Protein AF-I0BE94-F1 (afdb_monomer_lite)

Radius of gyration: 16.61 Å; chains: 1; bounding box: 37×21×50 Å

pLDDT: mean 88.63, std 7.49, range [56.44, 96.25]

Organism: NCBI:txid997761

Secondary structure (DSSP, 8-state):
-THHHHHHHHHHHHHT-SSHHHHHHHHHHHHHHHHHHHHHHHHHHHHHHHHHTTS---HHHHHHHHHHHHHHHHHHHHHHHHHHHHTT-TTSHHHHHHHHHHHHHHHHHHHHHHHHHHHHH-GGGG-

Structure (mmCIF, N/CA/C/O backbone):
data_AF-I0BE94-F1
#
_entry.id   AF-I0BE94-F1
#
loop_
_atom_site.group_PDB
_atom_site.id
_atom_site.type_symbol
_atom_site.label_atom_id
_atom_site.label_alt_id
_atom_site.label_comp_id
_atom_site.label_asym_id
_atom_site.label_entity_id
_atom_site.label_seq_id
_atom_site.pdbx_PDB_ins_code
_atom_site.Cartn_x
_atom_site.Cartn_y
_atom_site.Cartn_z
_atom_site.occupancy
_atom_site.B_iso_or_equiv
_atom_site.auth_seq_id
_atom_site.auth_comp_id
_atom_site.auth_asym_id
_atom_site.auth_atom_id
_atom_site.pdbx_PDB_model_num
ATOM 1 N N . MET A 1 1 ? 7.443 -5.731 1.241 1.00 65.25 1 MET A N 1
ATOM 2 C CA . MET A 1 1 ? 6.502 -5.249 0.204 1.00 65.25 1 MET A CA 1
AT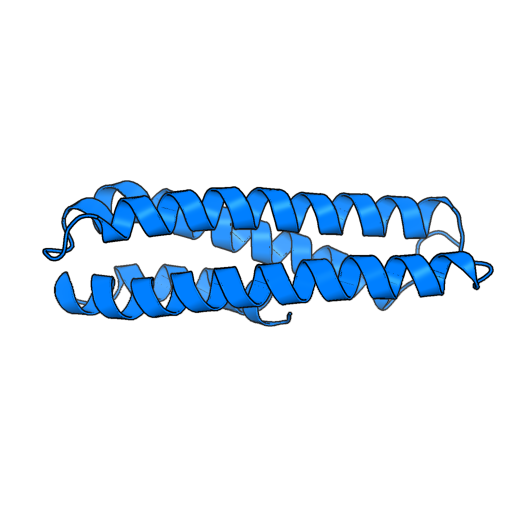OM 3 C C . MET A 1 1 ? 5.248 -6.116 0.068 1.00 65.25 1 MET A C 1
ATOM 5 O O . MET A 1 1 ? 4.171 -5.544 -0.013 1.00 65.25 1 MET A O 1
ATOM 9 N N . GLY A 1 2 ? 5.334 -7.452 0.177 1.00 76.75 2 GLY A N 1
ATOM 10 C CA . GLY A 1 2 ? 4.161 -8.353 0.139 1.00 76.75 2 GLY A CA 1
ATOM 11 C C . GLY A 1 2 ? 3.057 -8.105 1.183 1.00 76.75 2 GLY A C 1
ATOM 12 O O . GLY A 1 2 ? 1.946 -8.595 1.026 1.00 76.75 2 GLY A O 1
ATOM 13 N N . PHE A 1 3 ? 3.322 -7.291 2.210 1.00 86.94 3 PHE A N 1
ATOM 14 C CA . PHE A 1 3 ? 2.325 -6.839 3.185 1.00 86.94 3 PHE A CA 1
ATOM 15 C C . PHE A 1 3 ? 1.078 -6.219 2.536 1.00 86.94 3 PHE A C 1
ATOM 17 O O . PHE A 1 3 ? -0.026 -6.479 3.004 1.00 86.94 3 PHE A O 1
ATOM 24 N N . TYR A 1 4 ? 1.225 -5.461 1.442 1.00 87.75 4 TYR A N 1
ATOM 25 C CA . TYR A 1 4 ? 0.081 -4.835 0.770 1.00 87.75 4 TYR A CA 1
ATOM 26 C C . TYR A 1 4 ? -0.922 -5.857 0.203 1.00 87.75 4 TYR A C 1
ATOM 28 O O . TYR A 1 4 ? -2.108 -5.548 0.151 1.00 87.75 4 TYR A O 1
ATOM 36 N N . LEU A 1 5 ? -0.495 -7.087 -0.127 1.00 90.38 5 LEU A N 1
ATOM 37 C CA . LEU A 1 5 ? -1.409 -8.177 -0.518 1.00 90.38 5 LEU A CA 1
ATOM 38 C C . LEU A 1 5 ? -2.230 -8.704 0.662 1.00 90.38 5 LEU A C 1
ATOM 40 O O . LEU A 1 5 ? -3.392 -9.061 0.497 1.00 90.38 5 LEU A O 1
ATOM 44 N N . ALA A 1 6 ? -1.630 -8.762 1.853 1.00 90.75 6 ALA A N 1
ATOM 45 C CA . ALA A 1 6 ? -2.288 -9.253 3.064 1.00 90.75 6 ALA A CA 1
ATOM 46 C C . ALA A 1 6 ? -3.174 -8.185 3.728 1.00 90.75 6 ALA A C 1
ATOM 48 O O . ALA A 1 6 ? -4.149 -8.503 4.409 1.00 90.75 6 ALA A O 1
ATOM 49 N N . LEU A 1 7 ? -2.846 -6.911 3.513 1.00 89.38 7 LEU A N 1
ATOM 50 C CA . LEU A 1 7 ? -3.509 -5.739 4.070 1.00 89.38 7 LEU A CA 1
ATOM 51 C C . LEU A 1 7 ? -5.055 -5.764 4.005 1.00 89.38 7 LEU A C 1
ATOM 53 O O . LEU A 1 7 ? -5.656 -5.483 5.040 1.00 89.38 7 LEU A O 1
ATOM 57 N N . PRO A 1 8 ? -5.737 -6.105 2.889 1.00 89.50 8 PRO A N 1
ATOM 58 C CA . PRO A 1 8 ? -7.204 -6.158 2.863 1.00 89.50 8 PRO A CA 1
ATOM 59 C C . PRO A 1 8 ? -7.795 -7.174 3.845 1.00 89.50 8 PRO A C 1
ATOM 61 O O . PRO A 1 8 ? -8.793 -6.885 4.508 1.00 89.50 8 PRO A O 1
ATOM 64 N N . PHE A 1 9 ? -7.159 -8.337 3.986 1.00 92.44 9 PHE A N 1
ATOM 65 C CA . PHE A 1 9 ? -7.593 -9.385 4.909 1.00 92.44 9 PHE A CA 1
ATOM 66 C C . PHE A 1 9 ? -7.346 -8.976 6.363 1.00 92.44 9 PHE A C 1
ATOM 68 O O . PHE A 1 9 ? -8.203 -9.166 7.226 1.00 92.44 9 PH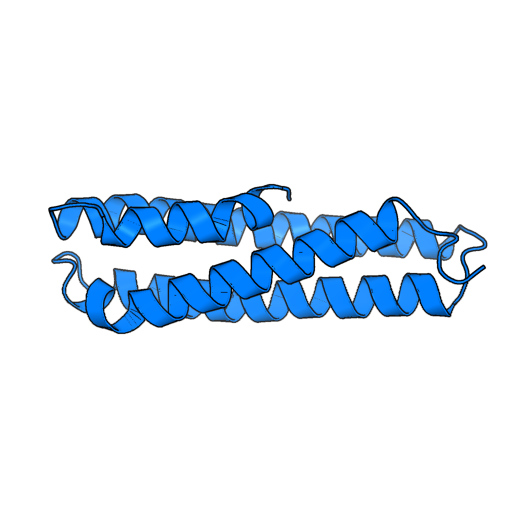E A O 1
ATOM 75 N N . LEU A 1 10 ? -6.201 -8.342 6.625 1.00 91.56 10 LEU A N 1
ATOM 76 C CA . LEU A 1 10 ? -5.877 -7.806 7.944 1.00 91.56 10 LEU A CA 1
ATOM 77 C C . LEU A 1 10 ? -6.831 -6.666 8.330 1.00 91.56 10 LEU A C 1
ATOM 79 O O . LEU A 1 10 ? -7.356 -6.659 9.438 1.00 91.56 10 LEU A O 1
ATOM 83 N N . ALA A 1 11 ? -7.133 -5.746 7.414 1.00 89.94 11 ALA A N 1
ATOM 84 C CA . ALA A 1 11 ? -8.089 -4.667 7.646 1.00 89.94 11 ALA A CA 1
ATOM 85 C C . ALA A 1 11 ? -9.500 -5.201 7.946 1.00 89.94 11 ALA A C 1
ATOM 87 O O . ALA A 1 11 ? -10.156 -4.703 8.857 1.00 89.94 11 ALA A O 1
ATOM 88 N N . ALA A 1 12 ? -9.945 -6.252 7.247 1.00 89.44 12 ALA A N 1
ATOM 89 C CA . ALA A 1 12 ? -11.214 -6.918 7.544 1.00 89.44 12 ALA A CA 1
ATOM 90 C C . ALA A 1 12 ? -11.226 -7.563 8.942 1.00 89.44 12 ALA A C 1
ATOM 92 O O . ALA A 1 12 ? -12.256 -7.577 9.616 1.00 89.44 12 ALA A O 1
ATOM 93 N N . ARG A 1 13 ? -10.076 -8.056 9.423 1.00 88.94 13 ARG A N 1
ATOM 94 C CA . ARG A 1 13 ? -9.979 -8.668 10.754 1.00 88.94 13 ARG A CA 1
ATOM 95 C C . ARG A 1 13 ? -10.133 -7.662 11.894 1.00 88.94 13 ARG A C 1
ATOM 97 O O . ARG A 1 13 ? -10.625 -8.060 12.945 1.00 88.94 13 ARG A O 1
ATOM 104 N N . VAL A 1 14 ? -9.771 -6.391 11.684 1.00 86.56 14 VAL A N 1
ATOM 105 C CA . VAL A 1 14 ? -9.971 -5.314 12.675 1.00 86.56 14 VAL A CA 1
ATOM 106 C C . VAL A 1 14 ? -11.448 -5.224 13.068 1.00 86.56 14 VAL A C 1
ATOM 108 O O .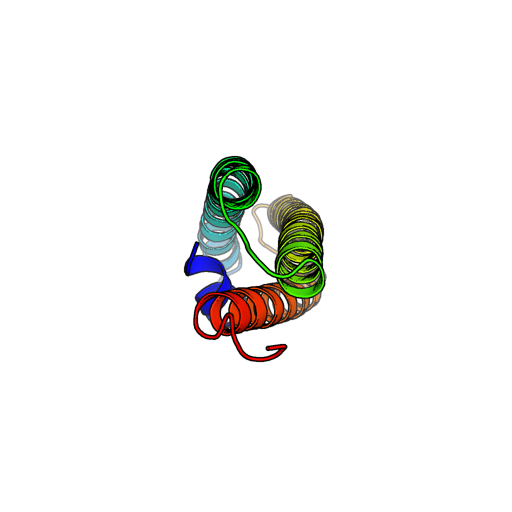 VAL A 1 14 ? -11.761 -5.186 14.249 1.00 86.56 14 VAL A O 1
ATOM 111 N N . GLU A 1 15 ? -12.365 -5.250 12.101 1.00 81.75 15 GLU A N 1
ATOM 112 C CA . GLU A 1 15 ? -13.810 -5.140 12.354 1.00 81.75 15 GLU A CA 1
ATOM 113 C C . GLU A 1 15 ? -14.365 -6.347 13.127 1.00 81.75 15 GLU A C 1
ATOM 115 O O . GLU A 1 15 ? -15.246 -6.207 13.970 1.00 81.75 15 GLU A O 1
ATOM 120 N N . ALA A 1 16 ? -13.790 -7.528 12.895 1.00 84.00 16 ALA A N 1
ATOM 121 C CA . ALA A 1 16 ? -14.186 -8.776 13.540 1.00 84.00 16 ALA A CA 1
ATOM 122 C C . ALA A 1 16 ? -13.642 -8.946 14.976 1.00 84.00 16 ALA A C 1
ATOM 124 O O . ALA A 1 16 ? -13.820 -10.012 15.572 1.00 84.00 16 ALA A O 1
ATOM 125 N N . LEU A 1 17 ? -12.937 -7.950 15.527 1.00 85.81 17 LEU A N 1
ATOM 126 C CA . LEU A 1 17 ? -12.507 -7.952 16.927 1.00 85.81 17 LEU A CA 1
ATOM 127 C C . LEU A 1 17 ? -13.626 -7.407 17.834 1.00 85.81 17 LEU A C 1
ATOM 129 O O . LEU A 1 17 ? -14.176 -6.346 17.537 1.00 85.81 17 LEU A O 1
ATOM 133 N N . PRO A 1 18 ? -13.925 -8.079 18.962 1.00 75.50 18 PRO A N 1
ATOM 134 C CA . PRO A 1 18 ? -15.096 -7.776 19.792 1.00 75.50 18 PRO A CA 1
ATOM 135 C C . PRO A 1 18 ? -14.978 -6.478 20.608 1.00 75.50 18 PRO A C 1
ATOM 137 O O . PRO A 1 18 ? -15.994 -5.874 20.940 1.00 75.50 18 PRO A O 1
ATOM 140 N N . ASN A 1 19 ? -13.755 -6.022 20.911 1.00 82.62 19 ASN A N 1
ATOM 141 C CA . A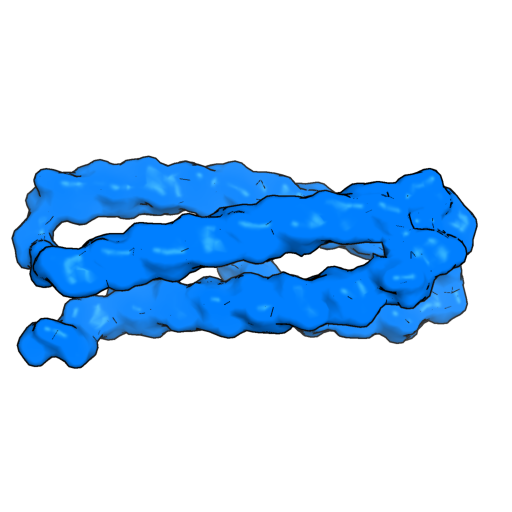SN A 1 19 ? -13.507 -4.908 21.833 1.00 82.62 19 ASN A CA 1
ATOM 142 C C . ASN A 1 19 ? -12.809 -3.735 21.130 1.00 82.62 19 ASN A C 1
ATOM 144 O O . ASN A 1 19 ? -11.814 -3.941 20.435 1.00 82.62 19 ASN A O 1
ATOM 148 N N . GLY A 1 20 ? -13.247 -2.496 21.389 1.00 80.56 20 GLY A N 1
ATOM 149 C CA . GLY A 1 20 ? -12.658 -1.280 20.798 1.00 80.56 20 GLY A CA 1
ATOM 150 C C . GLY A 1 20 ? -11.167 -1.090 21.111 1.00 80.56 20 GLY A C 1
ATOM 151 O O . GLY A 1 20 ? -10.397 -0.698 20.240 1.00 80.56 20 GLY A O 1
ATOM 152 N N . SER A 1 21 ? -10.728 -1.474 22.314 1.00 83.19 21 SER A N 1
ATOM 153 C CA . SER A 1 21 ? -9.305 -1.472 22.691 1.00 83.19 21 SER A CA 1
ATOM 154 C C . SER A 1 21 ? -8.479 -2.486 21.882 1.00 83.19 21 SER A C 1
ATOM 156 O O . SER A 1 21 ? -7.382 -2.168 21.422 1.00 83.19 21 SER A O 1
ATOM 158 N N . ALA A 1 22 ? -9.025 -3.679 21.615 1.00 86.00 22 ALA A N 1
ATOM 159 C CA . ALA A 1 22 ? -8.364 -4.676 20.770 1.00 86.00 22 ALA A CA 1
ATOM 160 C C . ALA A 1 22 ? -8.274 -4.203 19.308 1.00 86.00 22 ALA A C 1
ATOM 162 O O . ALA A 1 22 ? -7.244 -4.386 18.659 1.00 86.00 22 ALA A O 1
ATOM 163 N N . GLN A 1 23 ? -9.328 -3.544 18.810 1.00 88.62 23 GLN A N 1
ATOM 164 C CA . GLN A 1 23 ? -9.329 -2.909 17.490 1.00 88.62 23 GLN A CA 1
ATOM 165 C C . GLN A 1 23 ? -8.252 -1.825 17.388 1.00 88.62 23 GLN A C 1
ATOM 167 O O . GLN A 1 23 ? -7.527 -1.782 16.395 1.00 88.62 23 GLN A O 1
ATOM 172 N N . HIS A 1 24 ? -8.113 -0.985 18.418 1.00 89.06 24 HIS A N 1
ATOM 173 C CA . HIS A 1 24 ? -7.103 0.072 18.478 1.00 89.06 24 HIS A CA 1
ATOM 174 C C . HIS A 1 24 ? -5.685 -0.498 18.460 1.00 89.06 24 HIS A C 1
ATOM 176 O O . HIS A 1 24 ? -4.883 -0.124 17.603 1.00 89.06 24 HIS A O 1
ATOM 182 N N . GLY A 1 25 ? -5.407 -1.482 19.320 1.00 90.25 25 GLY A N 1
ATOM 183 C CA . GLY A 1 25 ? -4.107 -2.147 19.371 1.00 90.25 25 GLY A CA 1
ATOM 184 C C . GLY A 1 25 ? -3.727 -2.767 18.025 1.00 90.25 25 GLY A C 1
ATOM 185 O O . GLY A 1 25 ? -2.653 -2.484 17.493 1.00 90.25 25 GLY A O 1
ATOM 186 N N . PHE A 1 26 ? -4.630 -3.533 17.411 1.00 92.19 26 PHE A N 1
ATOM 187 C CA . PHE A 1 26 ? -4.361 -4.171 16.121 1.00 92.19 26 PHE A CA 1
ATOM 188 C C . PHE A 1 26 ? -4.198 -3.149 14.985 1.00 92.19 26 PHE A C 1
ATOM 190 O O . PHE A 1 26 ? -3.276 -3.251 14.173 1.00 92.19 26 PHE A O 1
ATOM 197 N N . LEU A 1 27 ? -5.029 -2.104 14.961 1.00 92.56 27 LEU A N 1
ATOM 198 C CA . LEU A 1 27 ? -4.921 -1.029 13.979 1.00 92.56 27 LEU A CA 1
ATOM 199 C C . LEU A 1 27 ? -3.624 -0.217 14.137 1.00 92.56 27 LEU A C 1
ATOM 201 O O . LEU A 1 27 ? -3.067 0.232 13.136 1.00 92.56 27 LEU A O 1
ATOM 205 N N . SER A 1 28 ? -3.100 -0.069 15.358 1.00 92.62 28 SER A N 1
ATOM 206 C CA . SER A 1 28 ? -1.818 0.603 15.614 1.00 92.62 28 SER A CA 1
ATOM 207 C C . SER A 1 28 ? -0.633 -0.153 14.995 1.00 92.62 28 SER A C 1
ATOM 209 O O . SER A 1 28 ? 0.278 0.455 14.416 1.00 92.62 28 SER A O 1
ATOM 211 N N . VAL A 1 29 ? -0.693 -1.488 15.017 1.00 93.50 29 VAL A N 1
ATOM 212 C CA . VAL A 1 29 ? 0.281 -2.359 14.352 1.00 93.50 29 VAL A CA 1
ATOM 213 C C . VAL A 1 29 ? 0.164 -2.210 12.838 1.00 93.50 29 VAL A C 1
ATOM 215 O O . VAL A 1 29 ? 1.172 -1.980 12.173 1.00 93.50 29 VAL A O 1
ATOM 218 N N . LEU A 1 30 ? -1.053 -2.241 12.283 1.00 94.06 30 LEU A N 1
ATOM 219 C CA . LEU A 1 30 ? -1.266 -2.022 10.845 1.00 94.06 30 LEU A CA 1
ATOM 220 C C . LEU A 1 30 ? -0.785 -0.645 10.381 1.00 94.06 30 LEU A C 1
ATOM 222 O O . LEU A 1 30 ? -0.201 -0.536 9.305 1.00 94.06 30 LEU A O 1
ATOM 226 N N . PHE A 1 31 ? -0.970 0.395 11.194 1.00 94.81 31 PHE A N 1
ATOM 227 C CA . PHE A 1 31 ? -0.456 1.730 10.903 1.00 94.81 31 PHE A CA 1
ATOM 228 C C . PHE A 1 31 ? 1.076 1.756 10.841 1.00 94.81 31 PHE A C 1
ATOM 230 O O . PHE A 1 31 ? 1.655 2.324 9.910 1.00 94.81 31 PHE A O 1
ATOM 237 N N . SER A 1 32 ? 1.732 1.099 11.798 1.00 94.50 32 SER A N 1
ATOM 238 C CA . SER A 1 32 ? 3.193 0.981 11.841 1.00 94.50 32 SER A CA 1
ATOM 239 C C . SER A 1 32 ? 3.727 0.187 10.646 1.00 94.50 32 SER A C 1
ATOM 241 O O . SER A 1 32 ? 4.668 0.623 9.982 1.00 94.50 32 SER A O 1
ATOM 243 N N . LEU A 1 33 ? 3.071 -0.924 10.300 1.00 94.00 33 LEU A N 1
ATOM 244 C CA . LEU A 1 33 ? 3.405 -1.726 9.122 1.00 94.00 33 LEU A CA 1
ATOM 245 C C . LEU A 1 33 ? 3.181 -0.964 7.813 1.00 94.00 33 LEU A C 1
ATOM 247 O O . LEU A 1 33 ? 4.008 -1.062 6.912 1.00 94.00 33 LEU A O 1
ATOM 251 N N . ASN A 1 34 ? 2.120 -0.159 7.705 1.00 94.44 34 ASN A N 1
ATOM 252 C CA . ASN A 1 34 ? 1.891 0.691 6.536 1.00 94.44 34 ASN A CA 1
ATOM 253 C C . ASN A 1 34 ? 3.016 1.721 6.361 1.00 94.44 34 ASN A C 1
ATOM 255 O O . ASN A 1 34 ? 3.485 1.919 5.244 1.00 94.44 34 ASN A O 1
ATOM 259 N N . ARG A 1 35 ? 3.508 2.329 7.450 1.00 93.44 35 ARG A N 1
ATOM 260 C CA . ARG A 1 35 ? 4.685 3.214 7.392 1.00 93.44 35 ARG A CA 1
ATOM 261 C C . ARG A 1 35 ? 5.946 2.474 6.955 1.00 93.44 35 ARG A C 1
ATOM 263 O O . ARG A 1 35 ? 6.655 2.962 6.080 1.00 93.44 35 ARG A O 1
ATOM 270 N N . ALA A 1 36 ? 6.208 1.295 7.515 1.00 94.06 36 ALA A N 1
ATOM 271 C CA . ALA A 1 36 ? 7.340 0.472 7.093 1.00 94.06 36 ALA A CA 1
ATOM 272 C C . ALA A 1 36 ? 7.229 0.083 5.604 1.00 94.06 36 ALA A C 1
ATOM 274 O O . ALA A 1 36 ? 8.212 0.138 4.866 1.00 94.06 36 ALA A O 1
ATOM 275 N N . GLY A 1 37 ? 6.015 -0.235 5.143 1.00 92.69 37 GLY A N 1
ATOM 276 C CA . GLY A 1 37 ? 5.696 -0.505 3.743 1.00 92.69 37 GLY A CA 1
ATOM 277 C C . GLY A 1 37 ? 5.995 0.675 2.820 1.00 92.69 37 GLY A C 1
ATOM 278 O O . GLY A 1 37 ? 6.590 0.472 1.767 1.00 92.69 37 GLY A O 1
ATOM 279 N N . GLN A 1 38 ? 5.669 1.904 3.231 1.00 92.69 38 GLN A N 1
ATOM 280 C CA . GLN A 1 38 ? 5.988 3.117 2.467 1.00 92.69 38 GLN A CA 1
ATOM 281 C C . GLN A 1 38 ? 7.492 3.352 2.349 1.00 92.69 38 GLN A C 1
ATOM 283 O O . GLN A 1 38 ? 7.972 3.679 1.269 1.00 92.69 38 GLN A O 1
ATOM 288 N N . LEU A 1 39 ? 8.250 3.147 3.430 1.00 94.12 39 LEU A N 1
ATOM 289 C CA . LEU A 1 39 ? 9.710 3.260 3.383 1.00 94.12 39 LEU A CA 1
ATOM 290 C C . LEU A 1 39 ? 10.306 2.229 2.420 1.00 94.12 39 LEU A C 1
ATOM 292 O O . LEU A 1 39 ? 11.139 2.565 1.581 1.00 94.12 39 LEU A O 1
ATOM 296 N N . ALA A 1 40 ? 9.821 0.990 2.482 1.00 92.94 40 ALA A N 1
ATOM 297 C CA . ALA A 1 40 ? 10.231 -0.050 1.551 1.00 92.94 40 ALA A CA 1
ATOM 298 C C . ALA A 1 40 ? 9.812 0.259 0.097 1.00 92.94 40 ALA A C 1
ATOM 300 O O . ALA A 1 40 ? 10.558 -0.070 -0.823 1.00 92.94 40 ALA A O 1
ATOM 301 N N . LEU A 1 41 ? 8.674 0.932 -0.126 1.00 92.12 41 LEU A N 1
ATOM 302 C CA . LEU A 1 41 ? 8.239 1.412 -1.446 1.00 92.12 41 LEU A CA 1
ATOM 303 C C . LEU A 1 41 ? 9.188 2.462 -2.011 1.00 92.12 41 LEU A C 1
ATOM 305 O O . LEU A 1 41 ? 9.559 2.367 -3.176 1.00 92.12 41 LEU A O 1
ATOM 309 N N . ILE A 1 42 ? 9.615 3.421 -1.189 1.00 93.56 42 ILE A N 1
ATOM 310 C CA . ILE A 1 42 ? 10.579 4.450 -1.590 1.00 93.56 42 ILE A CA 1
ATOM 311 C C . ILE A 1 42 ? 11.909 3.802 -1.981 1.00 93.56 42 ILE A C 1
ATOM 313 O O . ILE A 1 42 ? 12.450 4.103 -3.042 1.00 93.56 42 ILE A O 1
ATOM 317 N N . ILE A 1 43 ? 12.404 2.867 -1.164 1.00 94.12 43 ILE A N 1
ATOM 318 C CA . ILE A 1 43 ? 13.634 2.125 -1.464 1.00 94.12 43 ILE A CA 1
ATOM 319 C C . ILE A 1 43 ? 13.482 1.369 -2.789 1.00 94.12 43 ILE A C 1
ATOM 321 O O . ILE A 1 43 ? 14.316 1.518 -3.677 1.00 94.12 43 ILE A O 1
ATOM 325 N N . ALA A 1 44 ? 12.389 0.619 -2.964 1.00 91.19 44 ALA A N 1
ATOM 326 C CA . ALA A 1 44 ? 12.128 -0.132 -4.189 1.00 91.19 44 ALA A CA 1
ATOM 327 C C . ALA A 1 44 ? 12.017 0.771 -5.427 1.00 91.19 44 ALA A C 1
ATOM 329 O O . ALA A 1 44 ? 12.508 0.404 -6.491 1.00 91.19 44 ALA A O 1
ATOM 330 N N . PHE A 1 45 ? 11.413 1.953 -5.295 1.00 92.75 45 PHE A N 1
ATOM 331 C CA . PHE A 1 45 ? 11.286 2.922 -6.380 1.00 92.75 45 PHE A CA 1
ATOM 332 C C . PHE A 1 45 ? 12.650 3.462 -6.824 1.00 92.75 45 PHE A C 1
ATOM 334 O O . PHE A 1 45 ? 12.952 3.459 -8.015 1.00 92.75 45 PHE A O 1
ATOM 341 N N . ILE A 1 46 ? 13.504 3.860 -5.876 1.00 94.50 46 ILE A N 1
ATOM 342 C CA . ILE A 1 46 ? 14.850 4.372 -6.171 1.00 94.50 46 ILE A CA 1
ATOM 343 C C . ILE A 1 46 ? 15.728 3.262 -6.761 1.00 94.50 46 ILE A C 1
ATOM 345 O O . ILE A 1 46 ? 16.365 3.456 -7.797 1.00 94.50 46 ILE A O 1
ATOM 349 N N . SER A 1 47 ? 15.740 2.082 -6.133 1.00 92.62 47 SER A N 1
ATOM 350 C CA . SER A 1 47 ? 16.517 0.936 -6.614 1.00 92.62 47 SER A CA 1
ATOM 351 C C . SER A 1 47 ? 16.051 0.473 -7.996 1.00 92.62 47 SER A C 1
ATOM 353 O O . SER A 1 47 ? 16.877 0.259 -8.879 1.00 92.62 47 SER A O 1
ATOM 355 N N . GLY A 1 48 ? 14.738 0.362 -8.209 1.00 88.94 48 GLY A N 1
ATOM 356 C CA . GLY A 1 48 ? 14.156 -0.002 -9.499 1.00 88.94 48 GLY A CA 1
ATOM 357 C C . GLY A 1 48 ? 14.461 1.029 -10.585 1.00 88.94 48 GLY A C 1
ATOM 358 O O . GLY A 1 48 ? 14.886 0.652 -11.673 1.00 88.94 48 GLY A O 1
ATOM 359 N N . GLY A 1 49 ? 14.335 2.323 -10.276 1.00 88.75 49 GLY A N 1
ATOM 360 C CA . GLY A 1 49 ? 14.670 3.407 -11.203 1.00 88.75 49 GLY A CA 1
ATOM 361 C C . GLY A 1 49 ? 16.131 3.368 -11.658 1.00 88.75 49 GLY A C 1
ATOM 362 O O . GLY A 1 49 ? 16.413 3.496 -12.848 1.00 88.75 49 GLY A O 1
ATOM 363 N N . TYR A 1 50 ? 17.061 3.099 -10.738 1.00 91.19 50 TYR A N 1
ATOM 364 C CA . TYR A 1 50 ? 18.476 2.922 -11.074 1.00 91.19 50 TYR A CA 1
ATOM 365 C C . TYR A 1 50 ? 18.725 1.722 -12.002 1.00 91.19 50 TYR A C 1
ATOM 367 O O . TYR A 1 50 ? 19.524 1.821 -12.933 1.00 91.19 50 TYR A O 1
ATOM 375 N N . LEU A 1 51 ? 18.040 0.596 -11.773 1.00 89.12 51 LEU A N 1
ATOM 376 C CA . LEU A 1 51 ? 18.171 -0.604 -12.607 1.00 89.12 51 LEU A CA 1
ATOM 377 C C . LEU A 1 51 ? 17.587 -0.404 -14.010 1.00 89.12 51 LEU A C 1
ATOM 379 O O . LEU A 1 51 ? 18.199 -0.834 -14.986 1.00 89.12 51 LEU A O 1
ATOM 383 N N . VAL A 1 52 ? 16.444 0.279 -14.123 1.00 88.12 52 VAL A N 1
ATOM 384 C CA . VAL A 1 52 ? 15.841 0.625 -15.420 1.00 88.12 52 VAL A CA 1
ATOM 385 C C . VAL A 1 52 ? 16.774 1.521 -16.228 1.00 88.12 52 VAL A C 1
ATOM 387 O O . VAL A 1 52 ? 16.973 1.260 -17.408 1.00 88.12 52 VAL A O 1
ATOM 390 N N . GLY A 1 53 ? 17.418 2.510 -15.597 1.00 82.88 53 GLY A N 1
ATOM 391 C CA . GLY A 1 53 ? 18.370 3.402 -16.271 1.00 82.88 53 GLY A CA 1
ATOM 392 C C . GLY A 1 53 ? 19.609 2.705 -16.850 1.00 82.88 53 GLY A C 1
ATOM 393 O O . GLY A 1 53 ? 20.314 3.296 -17.663 1.00 82.88 53 GLY A O 1
ATOM 394 N N . LYS A 1 54 ? 19.878 1.455 -16.455 1.00 85.69 54 LYS A N 1
ATOM 395 C CA . LYS A 1 54 ? 20.976 0.632 -16.982 1.00 85.69 54 LYS A CA 1
ATOM 396 C C . LYS A 1 54 ? 20.527 -0.469 -17.942 1.00 85.69 54 LYS A C 1
ATOM 398 O O . LYS A 1 54 ? 21.380 -1.107 -18.552 1.00 85.69 54 LYS A O 1
ATOM 403 N N . GLY A 1 55 ? 19.228 -0.739 -18.034 1.00 78.62 55 GLY A N 1
ATOM 404 C CA . GLY A 1 55 ? 18.678 -1.839 -18.821 1.00 78.62 55 GLY A CA 1
ATOM 405 C C . GLY A 1 55 ? 18.000 -1.365 -20.104 1.00 78.62 55 GLY A C 1
ATOM 406 O O . GLY A 1 55 ? 17.440 -0.276 -20.162 1.00 78.62 55 GLY A O 1
ATOM 407 N N . GLY A 1 56 ? 17.998 -2.213 -21.133 1.00 81.56 56 GLY A N 1
ATOM 408 C CA . GLY A 1 56 ? 17.266 -1.982 -22.383 1.00 81.56 56 GLY A CA 1
ATOM 409 C C . GLY A 1 56 ? 15.794 -2.392 -22.292 1.00 81.56 56 GLY A C 1
ATOM 410 O O . GLY A 1 56 ? 15.350 -3.223 -23.078 1.00 81.56 56 GLY A O 1
ATOM 411 N N . TYR A 1 57 ? 15.052 -1.880 -21.307 1.00 83.50 57 TYR A N 1
ATOM 412 C CA . TYR A 1 57 ? 13.639 -2.236 -21.123 1.00 83.50 57 TYR A CA 1
ATOM 413 C C . TYR A 1 57 ? 12.709 -1.390 -22.012 1.00 83.50 57 TYR A C 1
ATOM 415 O O . TYR A 1 57 ? 12.977 -0.202 -22.213 1.00 83.50 57 TYR A O 1
ATOM 423 N N . PRO A 1 58 ?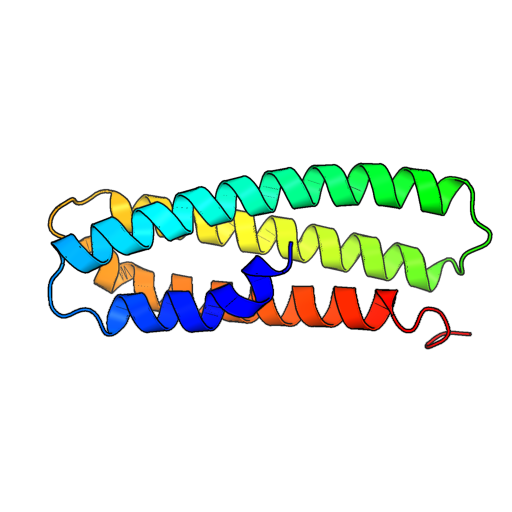 11.578 -1.945 -22.496 1.00 86.31 58 PRO A N 1
ATOM 424 C CA . PRO A 1 58 ? 10.589 -1.186 -23.256 1.00 86.31 58 PRO A CA 1
ATOM 425 C C . PRO A 1 58 ? 10.062 0.029 -22.485 1.00 86.31 58 PRO A C 1
ATOM 427 O O . PRO A 1 58 ? 9.753 -0.066 -21.294 1.00 86.31 58 PRO A O 1
ATOM 430 N N . ALA A 1 59 ? 9.892 1.159 -23.184 1.00 86.75 59 ALA A N 1
ATOM 431 C CA . ALA A 1 59 ? 9.467 2.416 -22.567 1.00 86.75 59 ALA A CA 1
ATOM 432 C C . ALA A 1 59 ? 8.123 2.299 -21.838 1.00 86.75 59 ALA A C 1
ATOM 434 O O . ALA A 1 59 ? 7.972 2.733 -20.697 1.00 86.75 59 ALA A O 1
ATOM 435 N N . ILE A 1 60 ? 7.163 1.635 -22.484 1.00 89.31 60 ILE A N 1
ATOM 436 C CA . ILE A 1 60 ? 5.822 1.422 -21.942 1.00 89.31 60 ILE A CA 1
ATOM 437 C C . ILE A 1 60 ? 5.845 0.644 -20.619 1.00 89.31 60 ILE A C 1
ATOM 439 O O . ILE A 1 60 ? 5.108 0.981 -19.695 1.00 89.31 60 ILE A O 1
ATOM 443 N N . TRP A 1 61 ? 6.727 -0.351 -20.493 1.00 89.44 61 TRP A N 1
ATOM 444 C CA . TRP A 1 61 ? 6.788 -1.217 -19.321 1.00 89.44 61 TRP A CA 1
ATOM 445 C C . TRP A 1 61 ? 7.246 -0.448 -18.080 1.00 89.44 61 TRP A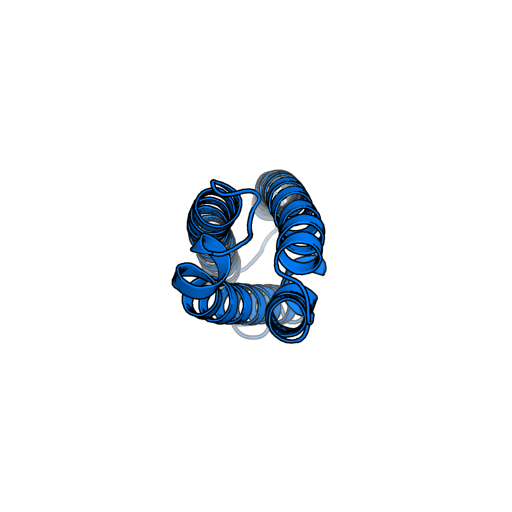 C 1
ATOM 447 O O . TRP A 1 61 ? 6.583 -0.495 -17.041 1.00 89.44 61 TRP A O 1
ATOM 457 N N . TRP A 1 62 ? 8.343 0.313 -18.185 1.00 87.88 62 TRP A N 1
ATOM 458 C CA . TRP A 1 62 ? 8.860 1.032 -17.022 1.00 87.88 62 TRP A CA 1
ATOM 459 C C . TRP A 1 62 ? 7.988 2.237 -16.653 1.00 87.88 62 TRP A C 1
ATOM 461 O O . TRP A 1 62 ? 7.834 2.523 -15.465 1.00 87.88 62 TRP A O 1
ATOM 471 N N . ILE A 1 63 ? 7.349 2.896 -17.628 1.00 91.75 63 ILE A N 1
ATOM 472 C CA . ILE A 1 63 ? 6.371 3.963 -17.361 1.00 91.75 63 ILE A CA 1
ATOM 473 C C . ILE A 1 63 ? 5.189 3.407 -16.557 1.00 91.75 63 ILE A C 1
ATOM 475 O O . ILE A 1 63 ? 4.825 3.979 -15.527 1.00 91.75 63 ILE A O 1
ATOM 479 N N . LEU A 1 64 ? 4.621 2.270 -16.974 1.00 92.31 64 LEU A N 1
ATOM 480 C CA . LEU A 1 64 ? 3.522 1.621 -16.251 1.00 92.31 64 LEU A CA 1
ATOM 481 C C . LEU A 1 64 ? 3.933 1.212 -14.831 1.00 92.31 64 LEU A C 1
ATOM 483 O O . LEU A 1 64 ? 3.181 1.446 -13.883 1.00 92.31 64 LEU A O 1
ATOM 487 N N . ALA A 1 65 ? 5.139 0.662 -14.662 1.00 91.31 65 ALA A N 1
ATOM 488 C CA . ALA A 1 65 ? 5.658 0.291 -13.349 1.00 91.31 65 ALA A CA 1
ATOM 489 C C . ALA A 1 65 ? 5.781 1.507 -12.412 1.00 91.31 65 ALA A C 1
ATOM 491 O O . ALA A 1 65 ? 5.369 1.432 -11.252 1.00 91.31 65 ALA A O 1
ATOM 492 N N . ILE A 1 66 ? 6.285 2.641 -12.916 1.00 92.69 66 ILE A N 1
ATOM 493 C CA . ILE A 1 66 ? 6.378 3.898 -12.159 1.00 92.69 66 ILE A CA 1
ATOM 494 C C . ILE A 1 66 ? 4.990 4.393 -11.748 1.00 92.69 66 ILE A C 1
ATOM 496 O O . ILE A 1 66 ? 4.777 4.695 -10.574 1.00 92.69 66 ILE A O 1
ATOM 500 N N . VAL A 1 67 ? 4.036 4.447 -12.680 1.00 95.12 67 VAL A N 1
ATOM 501 C CA . VAL A 1 67 ? 2.673 4.928 -12.401 1.00 95.12 67 VAL A CA 1
ATOM 502 C C . VAL A 1 67 ? 2.001 4.077 -11.325 1.00 95.12 67 VAL A C 1
ATOM 504 O O . VAL A 1 67 ? 1.426 4.619 -10.381 1.00 95.12 67 VAL A O 1
ATOM 507 N N . LEU A 1 68 ? 2.115 2.750 -11.415 1.00 94.38 68 LEU A N 1
ATOM 508 C CA . LEU A 1 68 ? 1.543 1.846 -10.419 1.00 94.38 68 LEU A CA 1
ATOM 509 C C . LEU A 1 68 ? 2.217 1.990 -9.046 1.00 94.38 68 LEU A C 1
ATOM 511 O O . LEU A 1 68 ? 1.523 2.032 -8.030 1.00 94.38 68 LEU A O 1
ATOM 515 N N . LEU A 1 69 ? 3.548 2.115 -8.993 1.00 93.12 69 LEU A N 1
ATOM 516 C CA . LEU A 1 69 ? 4.274 2.357 -7.740 1.00 93.12 69 LEU A CA 1
ATOM 517 C C . LEU A 1 69 ? 3.838 3.670 -7.077 1.00 93.12 69 LEU A C 1
ATOM 519 O O . LEU A 1 69 ? 3.574 3.693 -5.873 1.00 93.12 69 LEU A O 1
ATOM 523 N N . LEU A 1 70 ? 3.698 4.748 -7.853 1.00 94.88 70 LEU A N 1
ATOM 524 C CA . LEU A 1 70 ? 3.208 6.033 -7.350 1.00 94.88 70 LEU A CA 1
ATOM 525 C C . LEU A 1 70 ? 1.756 5.940 -6.864 1.00 94.88 70 LEU A C 1
ATOM 527 O O . LEU A 1 70 ? 1.433 6.481 -5.805 1.00 94.88 70 LEU A O 1
ATOM 531 N N . ALA A 1 71 ? 0.897 5.208 -7.578 1.00 96.25 71 ALA A N 1
ATOM 532 C CA . ALA A 1 71 ? -0.480 4.966 -7.158 1.00 96.25 71 ALA A CA 1
ATOM 533 C C . ALA A 1 71 ? -0.543 4.227 -5.809 1.00 96.25 71 ALA A C 1
ATOM 535 O O . ALA A 1 71 ? -1.303 4.627 -4.925 1.00 96.25 71 ALA A O 1
ATOM 536 N N . ILE A 1 72 ? 0.298 3.206 -5.599 1.00 94.94 72 ILE A N 1
ATOM 537 C CA . ILE A 1 72 ? 0.409 2.509 -4.305 1.00 94.94 72 ILE A CA 1
ATOM 538 C C . ILE A 1 72 ? 0.872 3.475 -3.214 1.00 94.94 72 ILE A C 1
ATOM 540 O O . ILE A 1 72 ? 0.302 3.478 -2.122 1.00 94.94 72 ILE A O 1
ATOM 544 N N . GLY A 1 73 ? 1.865 4.320 -3.504 1.00 94.50 73 GLY A N 1
ATOM 545 C CA . GLY A 1 73 ? 2.348 5.343 -2.576 1.00 94.50 73 GLY A CA 1
ATOM 546 C C . GLY A 1 73 ? 1.244 6.314 -2.152 1.00 94.50 73 GLY A C 1
ATOM 547 O O . GLY A 1 73 ? 1.042 6.536 -0.957 1.00 94.50 73 GLY A O 1
ATOM 548 N N . ALA A 1 74 ? 0.469 6.823 -3.111 1.00 95.94 74 ALA A N 1
ATOM 549 C CA . ALA A 1 74 ? -0.653 7.723 -2.860 1.00 95.94 74 ALA A CA 1
ATOM 550 C C . ALA A 1 74 ? -1.758 7.055 -2.022 1.00 95.94 74 ALA A C 1
ATOM 552 O O . ALA A 1 74 ? -2.175 7.595 -0.993 1.00 95.94 74 ALA A O 1
ATOM 553 N N . VAL A 1 75 ? -2.197 5.852 -2.411 1.00 96.06 75 VAL A N 1
ATOM 554 C CA . VAL A 1 75 ? -3.237 5.098 -1.691 1.00 96.06 75 VAL A CA 1
ATOM 555 C C . VAL A 1 75 ? -2.772 4.741 -0.281 1.00 96.06 75 VAL A C 1
ATOM 557 O O . VAL A 1 75 ? -3.515 4.940 0.680 1.00 96.06 75 VAL A O 1
ATOM 560 N N . SER A 1 76 ? -1.530 4.278 -0.128 1.00 93.94 76 SER A N 1
ATOM 561 C CA . SER A 1 76 ? -0.942 3.979 1.179 1.00 93.94 76 SER A CA 1
ATOM 562 C C . SER A 1 76 ? -0.830 5.233 2.052 1.00 93.94 76 SER A C 1
ATOM 564 O O . SER A 1 76 ? -1.046 5.155 3.266 1.00 93.94 76 SER A O 1
ATOM 566 N N . GLY A 1 77 ? -0.526 6.395 1.464 1.00 94.62 77 GLY A N 1
ATOM 567 C CA . GLY A 1 77 ? -0.496 7.682 2.160 1.00 94.62 77 GLY A CA 1
ATOM 568 C C . GLY A 1 77 ? -1.866 8.065 2.724 1.00 94.62 77 GLY A C 1
ATOM 569 O O . GLY A 1 77 ? -1.995 8.337 3.921 1.00 94.62 77 GLY A O 1
ATOM 570 N N . ILE A 1 78 ? -2.910 8.002 1.890 1.00 96.19 78 ILE A N 1
ATOM 571 C CA . ILE A 1 78 ? -4.298 8.275 2.299 1.00 96.19 78 ILE A CA 1
ATOM 572 C C . ILE A 1 78 ? -4.745 7.273 3.371 1.00 96.19 78 ILE A C 1
ATOM 574 O O . ILE A 1 78 ? -5.314 7.673 4.390 1.00 96.19 78 ILE A O 1
ATOM 578 N N . LEU A 1 79 ? -4.441 5.986 3.182 1.00 95.06 79 LEU A N 1
ATOM 579 C CA . LEU A 1 79 ? -4.721 4.925 4.146 1.00 95.06 79 LEU A CA 1
ATOM 580 C C . LEU A 1 79 ? -4.085 5.219 5.508 1.00 95.06 79 LEU A C 1
ATOM 582 O O . LEU A 1 79 ? -4.777 5.183 6.523 1.00 95.06 79 LEU A O 1
ATOM 586 N N . GLY A 1 80 ? -2.798 5.573 5.536 1.00 93.94 80 GLY A N 1
ATOM 587 C CA . GLY A 1 80 ? -2.101 5.958 6.763 1.00 93.94 80 GLY A CA 1
ATOM 588 C C . GLY A 1 80 ? -2.760 7.157 7.450 1.00 93.94 80 GLY A C 1
ATOM 589 O O . GLY A 1 80 ? -2.921 7.162 8.670 1.00 93.94 80 GLY A O 1
ATOM 590 N N . GLY A 1 81 ? -3.222 8.143 6.675 1.00 94.25 81 GLY A N 1
ATOM 591 C CA . GLY A 1 81 ? -4.000 9.271 7.190 1.00 94.25 81 GLY A CA 1
ATOM 592 C C . GLY A 1 81 ? -5.318 8.844 7.846 1.00 94.25 81 GLY A C 1
ATOM 593 O O . GLY A 1 81 ? -5.663 9.338 8.920 1.00 94.25 81 GLY A O 1
ATOM 594 N N . LYS A 1 82 ? -6.042 7.897 7.241 1.00 92.81 82 LYS A N 1
ATOM 595 C CA . LYS A 1 82 ? -7.289 7.338 7.790 1.00 92.81 82 LYS A CA 1
ATOM 596 C C . LYS A 1 82 ? -7.047 6.497 9.040 1.00 92.81 82 LYS A C 1
ATOM 598 O O . LYS A 1 82 ? -7.762 6.674 10.020 1.00 92.81 82 LYS A O 1
ATOM 603 N N . MET A 1 83 ? -6.011 5.659 9.043 1.00 93.94 83 MET A N 1
ATOM 604 C CA . MET A 1 83 ? -5.595 4.885 10.216 1.00 93.94 83 MET A CA 1
ATOM 605 C C . MET A 1 83 ? -5.216 5.804 11.382 1.00 93.94 83 MET A C 1
ATOM 607 O O . MET A 1 83 ? -5.678 5.596 12.497 1.00 93.94 83 MET A O 1
ATOM 611 N N . ARG A 1 84 ? -4.460 6.880 11.128 1.00 93.62 84 ARG A N 1
ATOM 612 C CA . ARG A 1 84 ? -4.123 7.877 12.157 1.00 93.62 84 ARG A CA 1
ATOM 613 C C . ARG A 1 84 ? -5.369 8.542 12.749 1.00 93.62 84 ARG A C 1
ATOM 615 O O . ARG A 1 84 ? -5.426 8.727 13.957 1.00 93.62 84 ARG A O 1
ATOM 622 N N . LYS A 1 85 ? -6.360 8.885 11.916 1.00 92.19 85 LYS A N 1
ATOM 623 C CA . LYS A 1 85 ? -7.649 9.433 12.380 1.00 92.19 85 LYS A CA 1
ATOM 624 C C . LYS A 1 85 ? -8.467 8.406 13.166 1.00 92.19 85 LYS A C 1
ATOM 626 O O . LYS A 1 85 ? -9.101 8.762 14.140 1.00 92.19 85 LYS A O 1
ATOM 631 N N . ALA A 1 86 ? -8.445 7.138 12.771 1.00 90.88 86 ALA A N 1
ATOM 632 C CA . ALA A 1 86 ? -9.123 6.072 13.505 1.00 90.88 86 ALA A CA 1
ATOM 633 C C . ALA A 1 86 ? -8.500 5.823 14.892 1.00 90.88 86 ALA A C 1
ATOM 635 O O . ALA A 1 86 ? -9.212 5.490 15.834 1.00 90.88 86 ALA A O 1
ATOM 636 N N . LEU A 1 87 ? -7.183 6.015 15.018 1.00 91.56 87 LEU A N 1
ATOM 637 C CA . LEU A 1 87 ? -6.413 5.828 16.251 1.00 91.56 87 LEU A CA 1
ATOM 638 C C . LEU A 1 87 ? -6.427 7.042 17.196 1.00 91.56 87 LEU A C 1
ATOM 640 O O . LEU A 1 87 ? -5.817 6.964 18.262 1.00 91.56 87 LEU A O 1
ATOM 644 N N . SER A 1 88 ? -7.086 8.151 16.834 1.00 89.25 88 SER A N 1
ATOM 645 C CA . SER A 1 88 ? -7.095 9.374 17.654 1.00 89.25 88 SER A CA 1
ATOM 646 C C . SER A 1 88 ? -7.885 9.240 18.955 1.00 89.25 88 SER A C 1
ATOM 648 O O . SER A 1 88 ? -7.712 10.061 19.848 1.00 89.25 88 SER A O 1
ATOM 650 N N . ASP A 1 89 ? -8.746 8.229 19.056 1.00 84.94 89 ASP A N 1
ATOM 651 C CA . ASP A 1 89 ? -9.511 7.913 20.257 1.00 84.94 89 ASP A CA 1
ATOM 652 C C . ASP A 1 89 ? -9.145 6.509 20.755 1.00 84.94 89 ASP A C 1
ATOM 654 O O . ASP A 1 89 ? -9.331 5.515 20.047 1.00 84.94 89 ASP A O 1
ATOM 658 N N . ALA A 1 90 ? -8.645 6.434 21.989 1.00 73.31 90 ALA A N 1
ATOM 659 C CA . ALA A 1 90 ? -8.252 5.191 22.648 1.00 73.31 90 ALA A CA 1
ATOM 660 C C . ALA A 1 90 ? -9.442 4.255 22.929 1.00 73.31 90 ALA A C 1
ATOM 662 O O . ALA A 1 90 ? -9.260 3.042 23.022 1.00 73.31 90 ALA A O 1
ATOM 663 N N . ASN A 1 91 ? -10.665 4.791 23.003 1.00 71.19 91 ASN A N 1
ATOM 664 C CA . ASN A 1 91 ? -11.872 4.000 23.251 1.00 71.19 91 ASN A CA 1
ATOM 665 C C . ASN A 1 91 ? -12.372 3.262 21.994 1.00 71.19 91 ASN A C 1
ATOM 667 O O . ASN A 1 91 ? -13.304 2.461 22.068 1.00 71.19 91 ASN A O 1
ATOM 671 N N . GLY A 1 92 ? -11.766 3.513 20.825 1.00 72.19 92 GLY A N 1
ATOM 672 C CA . GLY A 1 92 ? -12.081 2.825 19.571 1.00 72.19 92 GLY A CA 1
ATOM 673 C C . GLY A 1 92 ? -13.377 3.284 18.890 1.00 72.19 92 GLY A C 1
ATOM 674 O O . GLY A 1 92 ? -13.744 2.742 17.848 1.00 72.19 92 GLY A O 1
ATOM 675 N N . SER A 1 93 ? -14.061 4.311 19.410 1.00 76.19 93 SER A N 1
ATOM 676 C CA . SER A 1 93 ? -15.293 4.841 18.800 1.00 76.19 93 SER A CA 1
ATOM 677 C C . SER A 1 93 ? -15.040 5.403 17.391 1.00 76.19 93 SER A C 1
ATOM 679 O O . SER A 1 93 ? -15.817 5.181 16.460 1.00 76.19 93 SER A O 1
ATOM 681 N N . SER A 1 94 ? -13.876 6.033 17.211 1.00 82.31 94 SER A N 1
ATOM 682 C CA . SER A 1 94 ? -13.419 6.625 15.949 1.00 82.31 94 SER A CA 1
ATOM 683 C C . SER A 1 94 ? -13.032 5.584 14.891 1.00 82.31 94 SER A C 1
ATOM 685 O O . SER A 1 94 ? -12.978 5.903 13.700 1.00 82.31 94 SER A O 1
ATOM 687 N N . ILE A 1 95 ? -12.810 4.325 15.291 1.00 83.88 95 ILE A N 1
ATOM 688 C CA . ILE A 1 95 ? -12.477 3.230 14.371 1.00 83.88 95 ILE A CA 1
ATOM 689 C C . ILE A 1 95 ? -13.688 2.896 13.505 1.00 83.88 95 ILE A C 1
ATOM 691 O O . ILE A 1 95 ? -13.554 2.823 12.284 1.00 83.88 95 ILE A O 1
ATOM 695 N N . LYS A 1 96 ? -14.885 2.799 14.097 1.00 83.06 96 LYS A N 1
ATOM 696 C CA . LYS A 1 96 ? -16.123 2.492 13.358 1.00 83.06 96 LYS A CA 1
ATOM 697 C C . LYS A 1 96 ? -16.408 3.499 12.241 1.00 83.06 96 LYS A C 1
ATOM 699 O O . LYS A 1 96 ? -16.867 3.112 11.173 1.00 83.06 96 LYS A O 1
ATOM 704 N N . ALA A 1 97 ? -16.073 4.773 12.445 1.00 85.94 97 ALA A N 1
ATOM 705 C CA . ALA A 1 97 ? -16.280 5.823 11.447 1.00 85.94 97 ALA A CA 1
ATOM 706 C C . ALA A 1 97 ? -15.319 5.738 10.245 1.00 85.94 97 ALA A C 1
ATOM 708 O O . ALA A 1 97 ? -15.620 6.266 9.176 1.00 85.94 97 ALA A O 1
ATOM 709 N N . GLN A 1 98 ? -14.147 5.115 10.404 1.00 89.31 98 GLN A N 1
ATOM 710 C CA . GLN A 1 98 ? -13.104 5.082 9.369 1.00 89.31 98 GLN A CA 1
ATOM 711 C C . GLN A 1 98 ? -12.832 3.676 8.817 1.00 89.31 98 GLN A C 1
ATOM 713 O O . GLN A 1 98 ? -12.183 3.559 7.776 1.00 89.31 98 GLN A O 1
ATOM 718 N N . ILE A 1 99 ? -13.326 2.616 9.467 1.00 89.31 99 ILE A N 1
ATOM 719 C CA . ILE A 1 99 ? -12.985 1.228 9.130 1.00 89.31 99 ILE A CA 1
ATOM 720 C C . ILE A 1 99 ? -13.383 0.846 7.702 1.00 89.31 99 ILE A C 1
ATOM 722 O O . ILE A 1 99 ? -12.589 0.228 6.994 1.00 89.31 99 ILE A O 1
ATOM 726 N N . GLY A 1 100 ? -14.548 1.306 7.231 1.00 90.00 100 GLY A N 1
ATOM 727 C CA . GLY A 1 100 ? -14.989 1.077 5.854 1.00 90.00 100 GLY A CA 1
ATOM 728 C C . GLY A 1 100 ? -14.011 1.662 4.832 1.00 90.00 100 GLY A C 1
ATOM 729 O O . GLY A 1 100 ? -13.597 0.979 3.898 1.00 90.00 100 GLY A O 1
ATOM 730 N N . ALA A 1 101 ? -13.544 2.896 5.056 1.00 92.00 101 ALA A N 1
ATOM 731 C CA . ALA A 1 101 ? -12.550 3.526 4.189 1.00 92.00 101 ALA A CA 1
ATOM 732 C C . ALA A 1 101 ? -11.192 2.809 4.253 1.00 92.00 101 ALA A C 1
ATOM 734 O O . ALA A 1 101 ? -10.562 2.602 3.218 1.00 92.00 101 ALA A O 1
ATOM 735 N N . ILE A 1 102 ? -10.753 2.404 5.451 1.00 92.94 102 ILE A N 1
ATOM 736 C CA . ILE A 1 102 ? -9.509 1.646 5.651 1.00 92.94 102 ILE A CA 1
ATOM 737 C C . ILE A 1 102 ? -9.560 0.329 4.869 1.00 92.94 102 ILE A C 1
ATOM 739 O O . ILE A 1 102 ? -8.599 0.002 4.175 1.00 92.94 102 ILE A O 1
ATOM 743 N N . ARG A 1 103 ? -10.681 -0.396 4.907 1.00 92.38 103 ARG A N 1
ATOM 744 C CA . ARG A 1 103 ? -10.873 -1.658 4.181 1.00 92.38 103 ARG A CA 1
ATOM 745 C C . ARG A 1 103 ? -10.850 -1.474 2.664 1.00 92.38 103 ARG A C 1
ATOM 747 O O . ARG A 1 103 ? -10.141 -2.209 1.973 1.00 92.38 103 ARG A O 1
ATOM 754 N N . THR A 1 104 ? -11.574 -0.485 2.143 1.00 93.75 104 THR A N 1
ATOM 755 C CA . THR A 1 104 ? -11.599 -0.205 0.699 1.00 93.75 104 THR A CA 1
ATOM 756 C C . THR A 1 104 ? -10.218 0.199 0.196 1.00 93.75 104 THR A C 1
ATOM 758 O O . THR A 1 104 ? -9.712 -0.399 -0.748 1.00 93.75 104 THR A O 1
ATOM 761 N N . LEU A 1 105 ? -9.558 1.146 0.870 1.00 94.69 105 LEU A N 1
ATOM 762 C CA . LEU A 1 105 ? -8.204 1.579 0.509 1.00 94.69 105 LEU A CA 1
ATOM 763 C C . LEU A 1 105 ? -7.189 0.436 0.616 1.00 94.69 105 LEU A C 1
ATOM 765 O O . LEU A 1 105 ? -6.301 0.333 -0.226 1.00 94.69 105 LEU A O 1
ATOM 769 N N . SER A 1 106 ? -7.344 -0.455 1.601 1.00 93.38 106 SER A N 1
ATOM 770 C CA . SER A 1 106 ? -6.493 -1.642 1.730 1.00 93.38 106 SER A CA 1
ATOM 771 C C . SER A 1 106 ? -6.671 -2.614 0.566 1.00 93.38 106 SER A C 1
ATOM 773 O O . SER A 1 106 ? -5.696 -3.176 0.077 1.00 93.38 106 SER A O 1
ATOM 775 N N . SER A 1 107 ? -7.905 -2.774 0.089 1.00 94.62 107 SER A N 1
ATOM 776 C CA . SER A 1 107 ? -8.222 -3.613 -1.071 1.00 94.62 107 SER A CA 1
ATOM 777 C C . SER A 1 107 ? -7.651 -3.022 -2.356 1.00 94.62 107 SER A C 1
ATOM 779 O O . SER A 1 107 ? -7.006 -3.732 -3.120 1.00 94.62 107 SER A O 1
ATOM 781 N N . VAL A 1 108 ? -7.800 -1.708 -2.554 1.00 95.88 108 VAL A N 1
ATOM 782 C CA . VAL A 1 108 ? -7.205 -0.997 -3.694 1.00 95.88 108 VAL A CA 1
ATOM 783 C C . VAL A 1 108 ? -5.680 -1.118 -3.674 1.00 95.88 108 VAL A C 1
ATOM 785 O O . VAL A 1 108 ? -5.088 -1.457 -4.694 1.00 95.88 108 VAL A O 1
ATOM 788 N N . ALA A 1 109 ? -5.038 -0.909 -2.521 1.00 93.69 109 ALA A N 1
ATOM 789 C CA . ALA A 1 109 ? -3.591 -1.072 -2.386 1.00 93.69 109 ALA A CA 1
ATOM 790 C C . ALA A 1 109 ? -3.136 -2.504 -2.717 1.00 93.69 109 ALA A C 1
ATOM 792 O O . ALA A 1 109 ? -2.134 -2.680 -3.408 1.00 93.69 109 ALA A O 1
ATOM 793 N N . GLY A 1 110 ? -3.888 -3.516 -2.271 1.00 94.31 110 GLY A N 1
ATOM 794 C CA . GLY A 1 110 ? -3.619 -4.917 -2.590 1.00 94.31 110 GLY A CA 1
ATOM 795 C C . GLY A 1 110 ? -3.729 -5.221 -4.083 1.00 94.31 110 GLY A C 1
ATOM 796 O O . GLY A 1 110 ? -2.823 -5.835 -4.641 1.00 94.31 110 GLY A O 1
ATOM 797 N N . ILE A 1 111 ? -4.781 -4.734 -4.750 1.00 95.50 111 ILE A N 1
ATOM 798 C CA . ILE A 1 111 ? -4.968 -4.899 -6.201 1.00 95.50 111 ILE A CA 1
ATOM 799 C C . ILE A 1 111 ? -3.841 -4.210 -6.973 1.00 95.50 111 ILE A C 1
ATOM 801 O O . ILE A 1 111 ? -3.234 -4.822 -7.847 1.00 95.50 111 ILE A O 1
ATOM 805 N N . LEU A 1 112 ? -3.516 -2.958 -6.639 1.00 94.69 112 LEU A N 1
ATOM 806 C CA . LEU A 1 112 ? -2.428 -2.231 -7.297 1.00 94.69 112 LEU A CA 1
ATOM 807 C C . LEU A 1 112 ? -1.091 -2.959 -7.139 1.00 94.69 112 LEU A C 1
ATOM 809 O O . LEU A 1 112 ? -0.332 -3.083 -8.096 1.00 94.69 112 LEU A O 1
ATOM 813 N N . TYR A 1 113 ? -0.810 -3.475 -5.944 1.00 92.69 113 TYR A N 1
ATOM 814 C CA . TYR A 1 113 ? 0.423 -4.208 -5.691 1.00 92.69 113 TYR A CA 1
ATOM 815 C C . TYR A 1 113 ? 0.459 -5.564 -6.413 1.00 92.69 113 TYR A C 1
ATOM 817 O O . TYR A 1 113 ? 1.510 -5.955 -6.919 1.00 92.69 113 TYR A O 1
ATOM 825 N N . PHE A 1 114 ? -0.681 -6.250 -6.536 1.00 93.44 114 PHE A N 1
ATOM 826 C CA . PHE A 1 114 ? -0.807 -7.437 -7.381 1.00 93.44 114 PHE A CA 1
ATOM 827 C C . PHE A 1 114 ? -0.470 -7.118 -8.844 1.00 93.44 114 PHE A C 1
ATOM 829 O O . PHE A 1 114 ? 0.369 -7.798 -9.429 1.00 93.44 114 PHE A O 1
ATOM 836 N N . LEU A 1 115 ? -1.025 -6.033 -9.398 1.00 93.19 115 LEU A N 1
ATOM 837 C CA . LEU A 1 115 ? -0.728 -5.590 -10.765 1.00 93.19 115 LEU A CA 1
ATOM 838 C C . LEU A 1 115 ? 0.761 -5.280 -10.971 1.00 93.19 115 LEU A C 1
ATOM 840 O O . LEU A 1 115 ? 1.317 -5.656 -12.000 1.00 93.19 115 LEU A O 1
ATOM 844 N N . VAL A 1 116 ? 1.423 -4.647 -9.994 1.00 91.12 116 VAL A N 1
ATOM 845 C CA . VAL A 1 116 ? 2.878 -4.410 -10.049 1.00 91.12 116 VAL A CA 1
ATOM 846 C C . VAL A 1 116 ? 3.650 -5.723 -10.121 1.00 91.12 116 VAL A C 1
ATOM 848 O O . VAL A 1 116 ? 4.544 -5.847 -10.954 1.00 91.12 116 VAL A O 1
ATOM 851 N N . ILE A 1 117 ? 3.316 -6.709 -9.282 1.00 90.06 117 ILE A N 1
ATOM 852 C CA . ILE A 1 117 ? 3.991 -8.014 -9.309 1.00 90.06 117 ILE A CA 1
ATOM 853 C C . ILE A 1 117 ? 3.778 -8.701 -10.656 1.00 90.06 117 ILE A C 1
ATOM 855 O O . ILE A 1 117 ? 4.740 -9.201 -11.231 1.00 90.06 117 ILE A O 1
ATOM 859 N N . THR A 1 118 ? 2.550 -8.708 -11.177 1.00 89.88 118 THR A N 1
ATOM 860 C CA . THR A 1 118 ? 2.249 -9.300 -12.486 1.00 89.88 118 THR A CA 1
ATOM 861 C C . THR A 1 118 ? 3.050 -8.620 -13.593 1.00 89.88 118 THR A C 1
ATOM 863 O O . THR A 1 118 ? 3.684 -9.305 -14.391 1.00 89.88 118 THR A O 1
ATOM 866 N N . LEU A 1 119 ? 3.093 -7.286 -13.607 1.00 88.50 119 LEU A N 1
ATOM 867 C CA . LEU A 1 119 ? 3.873 -6.523 -14.580 1.00 88.50 119 LEU A CA 1
ATOM 868 C C . LEU A 1 119 ? 5.374 -6.838 -14.483 1.00 88.50 119 LEU A C 1
ATOM 870 O O . LEU A 1 119 ? 6.047 -6.951 -15.505 1.00 88.50 119 LEU A O 1
ATOM 874 N N . MET A 1 120 ? 5.899 -6.997 -13.265 1.00 84.69 120 MET A N 1
ATOM 875 C CA . MET A 1 120 ? 7.309 -7.322 -13.039 1.00 84.69 120 MET A CA 1
ATOM 876 C C . MET A 1 120 ? 7.670 -8.766 -13.398 1.00 84.69 120 MET A C 1
ATOM 878 O O . MET A 1 120 ? 8.771 -9.005 -13.884 1.00 84.69 120 MET A O 1
ATOM 882 N N . LEU A 1 121 ? 6.766 -9.721 -13.169 1.00 84.94 121 LEU A N 1
ATOM 883 C CA . LEU A 1 121 ? 6.985 -11.135 -13.478 1.00 84.94 121 LEU A CA 1
ATOM 884 C C . LEU A 1 121 ? 6.877 -11.422 -14.979 1.00 84.94 121 LEU A C 1
ATOM 886 O O . LEU A 1 121 ? 7.571 -12.299 -15.490 1.00 84.94 121 LEU A O 1
ATOM 890 N N . PHE A 1 122 ? 6.033 -10.670 -15.685 1.00 84.38 122 PHE A N 1
ATOM 891 C CA . PHE A 1 122 ? 5.817 -10.816 -17.120 1.00 84.38 122 PHE A CA 1
ATOM 892 C C . PHE A 1 122 ? 6.225 -9.531 -17.864 1.00 84.38 122 PHE A C 1
ATOM 894 O O . PHE A 1 122 ? 5.372 -8.792 -18.359 1.00 84.38 122 PHE A O 1
ATOM 901 N N . PRO A 1 123 ? 7.533 -9.238 -17.983 1.00 69.06 123 PRO A N 1
ATOM 902 C CA . PRO A 1 123 ? 8.001 -8.027 -18.657 1.00 69.06 123 PRO A CA 1
ATOM 903 C C . PRO A 1 123 ? 7.695 -8.002 -20.162 1.00 69.06 123 PRO A C 1
ATOM 905 O O . PRO A 1 123 ? 7.620 -6.929 -20.755 1.00 69.06 123 PRO A O 1
ATOM 908 N N . ASN A 1 124 ? 7.435 -9.168 -20.762 1.00 69.50 124 ASN A N 1
ATOM 909 C CA . ASN A 1 124 ? 7.144 -9.324 -22.189 1.00 69.50 124 ASN A CA 1
ATOM 910 C C . ASN A 1 124 ? 5.643 -9.268 -22.534 1.00 69.50 124 ASN A C 1
ATOM 912 O O . ASN A 1 124 ? 5.270 -9.629 -23.641 1.00 69.50 124 ASN A O 1
ATOM 916 N N . VAL A 1 125 ? 4.759 -8.834 -21.624 1.00 66.62 125 VAL A N 1
ATOM 917 C CA . VAL A 1 125 ? 3.312 -8.694 -21.931 1.00 66.62 125 VAL A CA 1
ATOM 918 C C . VAL A 1 125 ? 3.059 -7.665 -23.040 1.00 66.62 125 VAL A C 1
ATOM 920 O O . VAL A 1 125 ? 2.043 -7.729 -23.724 1.00 66.62 125 VAL A O 1
ATOM 923 N N . PHE A 1 126 ? 3.987 -6.724 -23.219 1.00 62.22 126 PHE A N 1
ATOM 924 C CA . PHE A 1 126 ? 3.916 -5.656 -24.218 1.00 62.22 126 PHE A CA 1
ATOM 925 C C . PHE A 1 126 ? 5.037 -5.745 -25.268 1.00 62.22 126 PHE A C 1
ATOM 927 O O . PHE A 1 126 ? 5.342 -4.731 -25.897 1.00 62.22 126 PHE A O 1
ATOM 934 N N . ALA A 1 127 ? 5.687 -6.910 -25.385 1.00 56.44 127 ALA A N 1
ATOM 935 C CA . ALA A 1 127 ? 6.745 -7.183 -26.361 1.00 56.44 127 ALA A CA 1
ATOM 936 C C . ALA A 1 127 ? 6.175 -7.736 -27.672 1.00 56.44 127 ALA A C 1
ATOM 938 O O . ALA A 1 127 ? 5.186 -8.501 -27.605 1.00 56.44 127 ALA A O 1
#

Foldseek 3Di:
DCVLQCQLVLLVVLVVDPFLLVSLVSLVVVLVVLVVVLVVLVVCLVVVVVVVVVDPADPVLVVLLNVLSVVLNVLSVVLSVLSVQQNPDNRSPSCVVRSVVNNVSSVVSSVSVVVSVVSVVCSPPVD

Sequence (127 aa):
MGFYLALPFLAARVEALPNGSAQHGFLSVLFSLNRAGQLALIIAFISGGYLVGKGGYPAIWWILAIVLLLAIGAVSGILGGKMRKALSDANGSSIKAQIGAIRTLSSVAGILYFLVITLMLFPNVFA